Protein AF-A0A1F5GT29-F1 (afdb_monomer_lite)

pLDDT: mean 86.09, std 9.95, range [54.16, 95.25]

Sequence (98 aa):
MSIFILSPILLLIVRTDSKRKIVKISFITILATLIPILLYYGIGWRQIGYRYALDFAPFLLIPLVIALKKINIKTIGILVLSGVLITWFFIFEFLAGL

Secondary structure (DSSP, 8-state):
--HHHH-GGGGGGGGS-TTSHHHHHHHHHHHHHHHHHHHHS---TT--SSHHHHTTHHHHHHHHHHHHTTS-HHHHHHHHHHHHHHHHHHHHHHHHT-

Radius of gyration: 15.24 Å; chains: 1; bounding box: 39×16×45 Å

Organism: NCBI:txid1797720

Structure (mmCIF, N/CA/C/O backbone):
data_AF-A0A1F5GT29-F1
#
_entry.id   AF-A0A1F5GT29-F1
#
loop_
_atom_site.group_PDB
_atom_site.id
_atom_site.type_symbol
_atom_site.label_atom_id
_atom_site.label_alt_id
_atom_site.label_comp_id
_atom_site.label_asym_id
_atom_site.label_entity_id
_atom_site.label_seq_id
_atom_site.pdbx_PDB_ins_code
_atom_site.Cartn_x
_atom_site.Cartn_y
_atom_site.Cartn_z
_atom_site.occupancy
_atom_site.B_iso_or_equiv
_atom_site.auth_seq_id
_atom_site.auth_comp_id
_atom_site.auth_asym_id
_atom_site.auth_atom_id
_atom_site.pdbx_PDB_model_num
ATOM 1 N N . MET A 1 1 ? 9.444 0.745 -11.757 1.00 59.44 1 MET A N 1
ATOM 2 C CA . MET A 1 1 ? 7.973 0.921 -11.890 1.00 59.44 1 MET A CA 1
ATOM 3 C C . MET A 1 1 ? 7.324 0.967 -10.510 1.00 59.44 1 MET A C 1
ATOM 5 O O . MET A 1 1 ? 7.755 0.222 -9.639 1.00 59.44 1 MET A O 1
ATOM 9 N N . SER A 1 2 ? 6.351 1.857 -10.276 1.00 71.12 2 SER A N 1
ATOM 10 C CA . SER A 1 2 ? 5.728 2.017 -8.949 1.00 71.12 2 SER A CA 1
ATOM 11 C C . SER A 1 2 ? 4.754 0.877 -8.636 1.00 71.12 2 SER A C 1
ATOM 13 O O . SER A 1 2 ? 3.920 0.526 -9.471 1.00 71.12 2 SER A O 1
ATOM 15 N N . ILE A 1 3 ? 4.808 0.346 -7.411 1.00 78.88 3 ILE A N 1
ATOM 16 C CA . ILE A 1 3 ? 3.884 -0.691 -6.919 1.00 78.88 3 ILE A CA 1
ATOM 17 C C . ILE A 1 3 ? 2.413 -0.254 -7.001 1.00 78.88 3 ILE A C 1
ATOM 19 O O . ILE A 1 3 ? 1.534 -1.080 -7.220 1.00 78.88 3 ILE A O 1
ATOM 23 N N . PHE A 1 4 ? 2.141 1.049 -6.906 1.00 80.25 4 PHE A N 1
ATOM 24 C CA . PHE A 1 4 ? 0.785 1.594 -7.005 1.00 80.25 4 PHE A CA 1
ATOM 25 C C . PHE A 1 4 ? 0.208 1.532 -8.424 1.00 80.25 4 PHE A C 1
ATOM 27 O O . PHE A 1 4 ? -1.008 1.483 -8.575 1.00 80.25 4 PHE A O 1
ATOM 34 N N . ILE A 1 5 ? 1.067 1.511 -9.449 1.00 80.75 5 ILE A N 1
ATOM 35 C CA . ILE A 1 5 ? 0.651 1.370 -10.852 1.00 80.75 5 ILE A CA 1
ATOM 36 C C . ILE A 1 5 ? 0.325 -0.095 -11.143 1.00 80.75 5 ILE A C 1
ATOM 38 O O . ILE A 1 5 ? -0.707 -0.395 -11.731 1.00 80.75 5 ILE A O 1
ATOM 42 N N . LEU A 1 6 ? 1.178 -1.012 -10.678 1.00 83.88 6 LEU A N 1
ATOM 43 C CA . LEU A 1 6 ? 0.986 -2.448 -10.892 1.00 83.88 6 LEU A CA 1
ATOM 44 C C . LEU A 1 6 ? -0.148 -3.027 -10.028 1.00 83.88 6 LEU A C 1
ATOM 46 O O . LEU A 1 6 ? -0.768 -4.022 -10.388 1.00 83.88 6 LEU A O 1
ATOM 50 N N . SER A 1 7 ? -0.426 -2.422 -8.872 1.00 87.38 7 SER A N 1
ATOM 51 C CA . SER A 1 7 ? -1.462 -2.859 -7.932 1.00 87.38 7 SER A CA 1
ATOM 52 C C . SER A 1 7 ? -2.315 -1.671 -7.465 1.00 87.38 7 SER A C 1
ATOM 54 O O . SER A 1 7 ? -2.180 -1.219 -6.323 1.00 87.38 7 SER A O 1
ATOM 56 N N . PRO A 1 8 ? -3.243 -1.170 -8.305 1.00 88.06 8 PRO A N 1
ATOM 57 C CA . PRO A 1 8 ? -4.059 0.006 -7.987 1.00 88.06 8 PRO A CA 1
ATOM 58 C C . PRO A 1 8 ? -5.001 -0.220 -6.797 1.00 88.06 8 PRO A C 1
ATOM 60 O O . PRO A 1 8 ? -5.451 0.735 -6.166 1.00 88.06 8 PRO A O 1
ATOM 63 N N . ILE A 1 9 ? -5.243 -1.476 -6.409 1.00 91.62 9 ILE A N 1
ATOM 64 C CA . ILE A 1 9 ? -5.958 -1.814 -5.174 1.00 91.62 9 ILE A CA 1
ATOM 65 C C . ILE A 1 9 ? -5.309 -1.213 -3.917 1.00 91.62 9 ILE A C 1
ATOM 67 O O . ILE A 1 9 ? -6.013 -0.881 -2.963 1.00 91.62 9 ILE A O 1
ATOM 71 N N . LEU A 1 10 ? -3.991 -0.992 -3.928 1.00 90.88 10 LEU A N 1
ATOM 72 C CA . LEU A 1 10 ? -3.261 -0.385 -2.813 1.00 90.88 10 LEU A CA 1
ATOM 73 C C . LEU A 1 10 ? -3.644 1.079 -2.575 1.00 90.88 10 LEU A C 1
ATOM 75 O O . LEU A 1 10 ? -3.495 1.569 -1.457 1.00 90.88 10 LEU A O 1
ATOM 79 N N . LEU A 1 11 ? -4.219 1.767 -3.567 1.00 90.50 11 LEU A N 1
ATOM 80 C CA . LEU A 1 11 ? -4.741 3.127 -3.391 1.00 90.50 11 LEU A CA 1
ATOM 81 C C . LEU A 1 11 ? -5.886 3.180 -2.367 1.00 90.50 11 LEU A C 1
ATOM 83 O O . LEU A 1 11 ? -6.127 4.220 -1.753 1.00 90.50 11 LEU A O 1
ATOM 87 N N . LEU A 1 12 ? -6.566 2.054 -2.116 1.00 91.25 12 LEU A N 1
ATOM 88 C CA . LEU A 1 12 ? -7.613 1.974 -1.098 1.00 91.25 12 LEU A CA 1
ATOM 89 C C . LEU A 1 12 ? -7.083 2.148 0.327 1.00 91.25 12 LEU A C 1
ATOM 91 O O . LEU A 1 12 ? -7.868 2.500 1.206 1.00 91.25 12 LEU A O 1
ATOM 95 N N . ILE A 1 13 ? -5.778 1.982 0.563 1.00 90.44 13 ILE A N 1
ATOM 96 C CA . ILE A 1 13 ? -5.160 2.187 1.881 1.00 90.44 13 ILE A CA 1
ATOM 97 C C . ILE A 1 13 ? -5.428 3.606 2.404 1.00 90.44 13 ILE A C 1
ATOM 99 O O . ILE A 1 13 ? -5.627 3.776 3.607 1.00 90.44 13 ILE A O 1
ATOM 103 N N . VAL A 1 14 ? -5.549 4.604 1.522 1.00 87.50 14 VAL A N 1
ATOM 104 C CA . VAL A 1 14 ? -5.869 5.998 1.889 1.00 87.50 14 VAL A CA 1
ATOM 105 C C . VAL A 1 14 ? -7.251 6.125 2.550 1.00 87.50 14 VAL A C 1
ATOM 107 O O . VAL A 1 14 ? -7.482 7.033 3.341 1.00 87.50 14 VAL A O 1
ATOM 110 N N . ARG A 1 15 ? -8.172 5.187 2.290 1.00 86.12 15 ARG A N 1
ATOM 111 C CA . ARG A 1 15 ? -9.511 5.146 2.910 1.00 86.12 15 ARG A CA 1
ATOM 112 C C . ARG A 1 15 ? -9.526 4.448 4.277 1.00 86.12 15 ARG A C 1
ATOM 114 O O . ARG A 1 15 ? -10.592 4.297 4.882 1.00 86.12 15 ARG A O 1
ATOM 121 N N . THR A 1 16 ? -8.373 3.994 4.763 1.00 88.62 16 THR A N 1
ATOM 122 C CA . THR A 1 16 ? -8.261 3.350 6.074 1.00 88.62 16 THR A CA 1
ATOM 123 C C . THR A 1 16 ? -8.451 4.370 7.190 1.00 88.62 16 THR A C 1
ATOM 125 O O . THR A 1 16 ? -8.009 5.509 7.107 1.00 88.62 16 THR A O 1
ATOM 128 N N . ASP A 1 17 ? -9.082 3.945 8.283 1.00 85.19 17 ASP A N 1
ATOM 129 C CA . ASP A 1 17 ? -9.176 4.768 9.484 1.00 85.19 17 ASP A CA 1
ATOM 130 C C . ASP A 1 17 ? -7.835 4.807 10.238 1.00 85.19 17 ASP A C 1
ATOM 132 O O . ASP A 1 17 ? -7.514 3.911 11.029 1.00 85.19 17 ASP A O 1
ATOM 136 N N . SER A 1 18 ? -7.069 5.875 10.010 1.00 79.38 18 SER A N 1
ATOM 137 C CA . SER A 1 18 ? -5.773 6.134 10.650 1.00 79.38 18 SER A CA 1
ATOM 138 C C . SER A 1 18 ? -5.856 6.357 12.162 1.00 79.38 18 SER A C 1
ATOM 140 O O . SER A 1 18 ? -4.819 6.442 12.822 1.00 79.38 18 SER A O 1
ATOM 142 N N . LYS A 1 19 ? -7.054 6.449 12.760 1.00 83.81 19 LYS A N 1
ATOM 143 C CA . LYS A 1 19 ? -7.199 6.559 14.221 1.00 83.81 19 LYS A CA 1
ATOM 144 C C . LYS A 1 19 ? -6.944 5.227 14.927 1.00 83.81 19 LYS A C 1
ATOM 146 O O . LYS A 1 19 ? -6.572 5.229 16.101 1.00 83.81 19 LYS A O 1
ATOM 151 N N . ARG A 1 20 ? -7.085 4.094 14.230 1.00 90.44 20 ARG A N 1
ATOM 152 C CA . ARG A 1 20 ? -6.851 2.763 14.809 1.00 90.44 20 ARG A CA 1
ATOM 153 C C . ARG A 1 20 ? -5.375 2.574 15.155 1.00 90.44 20 ARG A C 1
ATOM 155 O O . ARG A 1 20 ? -4.507 2.721 14.298 1.00 90.44 20 ARG A O 1
ATOM 162 N N . LYS A 1 21 ? -5.092 2.163 16.397 1.00 93.25 21 LYS A N 1
ATOM 163 C CA . LYS A 1 21 ? -3.722 1.928 16.891 1.00 93.25 21 LYS A CA 1
ATOM 164 C C . LYS A 1 21 ? -2.932 0.975 15.986 1.00 93.25 21 LYS A C 1
ATOM 166 O O . LYS A 1 21 ? -1.793 1.273 15.655 1.00 93.25 21 LYS A O 1
ATOM 171 N N . ILE A 1 22 ? -3.560 -0.113 15.527 1.00 93.00 22 ILE A N 1
ATOM 172 C CA . ILE A 1 22 ? -2.920 -1.090 14.634 1.00 93.00 22 ILE A CA 1
ATOM 173 C C . ILE A 1 22 ? -2.488 -0.467 13.299 1.00 93.00 22 ILE A C 1
ATOM 175 O O . ILE A 1 22 ? -1.380 -0.710 12.852 1.00 93.00 22 ILE A O 1
ATOM 179 N N . VAL A 1 23 ? -3.314 0.408 12.716 1.00 93.25 23 VAL A N 1
ATOM 180 C CA . VAL A 1 23 ? -3.024 1.091 11.446 1.00 93.25 23 VAL A CA 1
ATOM 181 C C . VAL A 1 23 ? -1.847 2.051 11.611 1.00 93.25 23 VAL A C 1
ATOM 183 O O . VAL A 1 23 ? -0.950 2.073 10.774 1.00 93.25 23 VAL A O 1
ATOM 186 N N . LYS A 1 24 ? -1.806 2.801 12.721 1.00 93.44 24 LYS A N 1
ATOM 187 C CA . LYS A 1 24 ? -0.676 3.689 13.031 1.00 93.44 24 LYS A CA 1
ATOM 188 C C . LYS A 1 24 ? 0.628 2.915 13.187 1.00 93.44 24 LYS A C 1
ATOM 190 O O . LYS A 1 24 ? 1.628 3.306 12.599 1.00 93.44 24 LYS A O 1
ATOM 195 N N . ILE A 1 25 ? 0.604 1.823 13.951 1.00 95.25 25 ILE A N 1
ATOM 196 C CA . ILE A 1 25 ? 1.784 0.975 14.153 1.00 95.25 25 ILE A CA 1
ATOM 197 C C . ILE A 1 25 ? 2.250 0.406 12.811 1.00 95.25 25 ILE A C 1
ATOM 199 O O . ILE A 1 25 ? 3.428 0.526 12.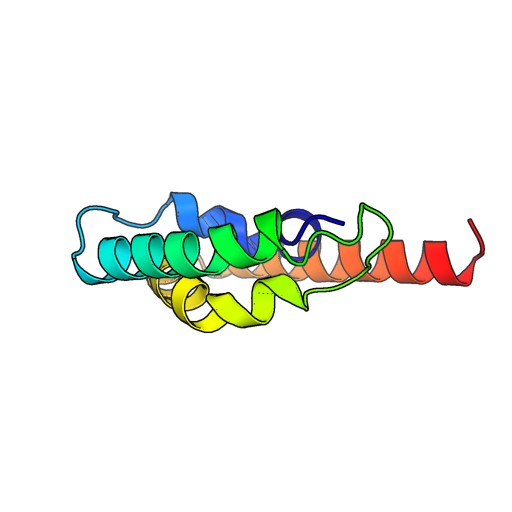500 1.00 95.25 25 ILE A O 1
ATOM 203 N N . SER A 1 26 ? 1.337 -0.104 11.977 1.00 94.62 26 SER A N 1
ATOM 204 C CA . SER A 1 26 ? 1.665 -0.573 10.627 1.00 94.62 26 SER A CA 1
ATOM 205 C C . SER A 1 26 ? 2.366 0.497 9.788 1.00 94.62 26 SER A C 1
ATOM 207 O O . SER A 1 26 ? 3.397 0.208 9.192 1.00 94.62 26 SER A O 1
ATOM 209 N N . PHE A 1 27 ? 1.865 1.737 9.770 1.00 94.12 27 PHE A N 1
ATOM 210 C CA . PHE A 1 27 ? 2.518 2.825 9.032 1.00 94.12 27 PHE A CA 1
ATOM 211 C C . PHE A 1 27 ? 3.892 3.193 9.594 1.00 94.12 27 PHE A C 1
ATOM 213 O O . PHE A 1 27 ? 4.811 3.436 8.816 1.00 94.12 27 PHE A O 1
ATOM 220 N N . ILE A 1 28 ? 4.058 3.192 10.918 1.00 95.25 28 ILE A N 1
ATOM 221 C CA . ILE A 1 28 ? 5.364 3.421 11.549 1.00 95.25 28 ILE A CA 1
ATOM 222 C C . ILE A 1 28 ? 6.346 2.318 11.141 1.00 95.25 28 ILE A C 1
ATOM 224 O O . ILE A 1 28 ? 7.469 2.625 10.757 1.00 95.25 28 ILE A O 1
ATOM 228 N N . THR A 1 29 ? 5.928 1.050 11.158 1.00 94.50 29 THR A N 1
ATOM 229 C CA . THR A 1 29 ? 6.776 -0.073 10.737 1.00 94.50 29 THR A CA 1
ATOM 230 C C . THR A 1 29 ? 7.117 -0.013 9.248 1.00 94.50 29 THR A C 1
ATOM 232 O O . THR A 1 29 ? 8.264 -0.263 8.879 1.00 94.50 29 THR A O 1
ATOM 235 N N . ILE A 1 30 ? 6.165 0.377 8.391 1.00 93.94 30 ILE A N 1
ATOM 236 C CA . ILE A 1 30 ? 6.430 0.622 6.964 1.00 93.94 30 ILE A CA 1
ATOM 237 C C . ILE A 1 30 ? 7.477 1.725 6.809 1.00 93.94 30 ILE A C 1
ATOM 239 O O . ILE A 1 30 ? 8.430 1.543 6.069 1.00 93.94 30 ILE A O 1
ATOM 243 N N . LEU A 1 31 ? 7.358 2.850 7.518 1.00 92.75 31 LEU A N 1
ATOM 244 C CA . LEU A 1 31 ? 8.350 3.927 7.431 1.00 92.75 31 LEU A CA 1
ATOM 245 C C . LEU A 1 31 ? 9.723 3.486 7.951 1.00 92.75 31 LEU A C 1
ATOM 247 O O . LEU A 1 31 ? 10.733 3.743 7.302 1.00 92.75 31 LEU A O 1
ATOM 251 N N . ALA A 1 32 ? 9.762 2.778 9.079 1.00 94.31 32 ALA A N 1
ATOM 252 C CA . ALA A 1 32 ? 10.998 2.289 9.684 1.00 94.31 32 ALA A CA 1
ATOM 253 C C . ALA A 1 32 ? 11.756 1.295 8.788 1.00 94.31 32 ALA A C 1
ATOM 255 O O . ALA A 1 32 ? 12.978 1.232 8.858 1.00 94.31 32 ALA A O 1
ATOM 256 N N . THR A 1 33 ? 11.051 0.541 7.942 1.00 91.50 33 THR A N 1
ATOM 257 C CA . THR A 1 33 ? 11.647 -0.388 6.963 1.00 91.50 33 THR A CA 1
ATOM 258 C C . THR A 1 33 ? 11.957 0.303 5.636 1.00 91.50 33 THR A C 1
ATOM 260 O O . THR A 1 33 ? 13.028 0.102 5.067 1.00 91.50 33 THR A O 1
ATOM 263 N N . LEU A 1 34 ? 11.069 1.182 5.169 1.00 89.19 34 LEU A N 1
ATOM 264 C CA . LEU A 1 34 ? 11.220 1.912 3.914 1.00 89.19 34 LEU A CA 1
ATOM 265 C C . LEU A 1 34 ? 12.419 2.869 3.933 1.00 89.19 34 LEU A C 1
ATOM 267 O O . LEU A 1 34 ? 13.107 2.988 2.923 1.00 89.19 34 LEU A O 1
ATOM 271 N N . ILE A 1 35 ? 12.692 3.536 5.060 1.00 89.50 35 ILE A N 1
ATOM 272 C CA . ILE A 1 35 ? 13.806 4.490 5.175 1.00 89.50 35 ILE A CA 1
ATOM 273 C C . ILE A 1 35 ? 15.164 3.810 4.888 1.00 89.50 35 ILE A C 1
ATOM 275 O O . ILE A 1 35 ? 15.847 4.257 3.966 1.00 89.50 35 ILE A O 1
ATOM 279 N N . PRO A 1 36 ? 15.558 2.717 5.576 1.00 88.75 36 PRO A N 1
ATOM 280 C CA . PRO A 1 36 ? 16.777 1.976 5.247 1.00 88.75 36 PRO A CA 1
ATOM 281 C C . PRO A 1 36 ? 16.814 1.483 3.800 1.00 88.75 36 PRO A C 1
ATOM 283 O O . PRO A 1 36 ? 17.849 1.568 3.146 1.00 88.75 36 PRO A O 1
ATOM 286 N N . ILE A 1 37 ? 15.684 0.996 3.283 1.00 86.56 37 ILE A N 1
ATOM 287 C CA . ILE A 1 37 ? 15.587 0.486 1.912 1.00 86.56 37 ILE A CA 1
ATOM 288 C C . ILE A 1 37 ? 15.897 1.585 0.890 1.00 86.56 37 ILE A C 1
ATOM 290 O O . ILE A 1 37 ? 16.665 1.356 -0.043 1.00 86.56 37 ILE A O 1
ATOM 294 N N . LEU A 1 38 ? 15.340 2.783 1.078 1.00 82.69 38 LEU A N 1
ATOM 295 C CA . LEU A 1 38 ? 15.570 3.913 0.181 1.00 82.69 38 LEU A CA 1
ATOM 296 C C . LEU A 1 38 ? 16.989 4.478 0.307 1.00 82.69 38 LEU A C 1
ATOM 298 O O . LEU A 1 38 ? 17.581 4.840 -0.706 1.00 82.69 38 LEU A O 1
ATOM 302 N N . LEU A 1 39 ? 17.532 4.546 1.527 1.00 84.25 39 LEU A N 1
ATOM 303 C CA . LEU A 1 39 ? 18.844 5.147 1.786 1.00 84.25 39 LEU A CA 1
ATOM 304 C C . LEU A 1 39 ? 20.020 4.223 1.448 1.00 84.25 39 LEU A C 1
ATOM 306 O O . LEU A 1 39 ? 21.081 4.719 1.082 1.00 84.25 39 LEU A O 1
ATOM 310 N N . TYR A 1 40 ? 19.851 2.904 1.574 1.00 81.31 40 TYR A N 1
ATOM 311 C CA . TYR A 1 40 ? 20.943 1.937 1.415 1.00 81.31 40 TYR A CA 1
ATOM 312 C C . TYR A 1 40 ? 20.809 1.058 0.164 1.00 81.31 40 TYR A C 1
ATOM 314 O O . TYR A 1 40 ? 21.805 0.770 -0.492 1.00 81.31 40 TYR A O 1
ATOM 322 N N . TYR A 1 41 ? 19.590 0.645 -0.202 1.00 72.50 41 TYR A N 1
ATOM 323 C CA . TYR A 1 41 ? 19.353 -0.315 -1.292 1.00 72.50 41 TYR A CA 1
ATOM 324 C C . TYR A 1 41 ? 18.807 0.317 -2.584 1.00 72.50 41 TYR A C 1
ATOM 326 O O . TYR A 1 41 ? 18.385 -0.399 -3.493 1.00 72.50 41 TYR A O 1
ATOM 334 N N . GLY A 1 42 ? 18.808 1.646 -2.708 1.00 69.19 42 GLY A N 1
ATOM 335 C CA . GLY A 1 42 ? 18.304 2.352 -3.888 1.00 69.19 42 GLY A CA 1
ATOM 336 C C . GLY A 1 42 ? 19.159 2.145 -5.149 1.00 69.19 42 GLY A C 1
ATOM 337 O O . GLY A 1 42 ? 19.942 3.016 -5.504 1.00 69.19 42 GLY A O 1
ATOM 338 N N . ILE A 1 43 ? 18.980 1.035 -5.878 1.00 64.56 43 ILE A N 1
ATOM 339 C CA . ILE A 1 43 ? 19.733 0.710 -7.119 1.00 64.56 43 ILE A CA 1
ATOM 340 C C . ILE A 1 43 ? 19.202 1.406 -8.400 1.00 64.56 43 ILE A C 1
ATOM 342 O O . ILE A 1 43 ? 19.482 0.975 -9.517 1.00 64.56 43 ILE A O 1
ATOM 346 N N . GLY A 1 44 ? 18.439 2.497 -8.276 1.00 63.44 44 GLY A N 1
ATOM 347 C CA . GLY A 1 44 ? 17.928 3.278 -9.414 1.00 63.44 44 GLY A CA 1
ATOM 348 C C . GLY A 1 44 ? 16.625 2.760 -10.056 1.00 63.44 44 GLY A C 1
ATOM 349 O O . GLY A 1 44 ? 15.964 1.848 -9.563 1.00 63.44 44 GLY A O 1
ATOM 350 N N . TRP A 1 45 ? 16.214 3.390 -11.166 1.00 58.44 45 TRP A N 1
ATOM 351 C CA . TRP A 1 45 ? 14.857 3.271 -11.740 1.00 58.44 45 TRP A CA 1
ATOM 352 C C . TRP A 1 45 ? 14.589 2.012 -12.585 1.00 58.44 45 TRP A C 1
ATOM 354 O O . TRP A 1 45 ? 13.429 1.713 -12.876 1.00 58.44 45 TRP A O 1
ATOM 364 N N . ARG A 1 46 ? 15.637 1.276 -12.982 1.00 59.09 46 ARG A N 1
ATOM 365 C CA . ARG A 1 46 ? 15.548 0.116 -13.894 1.00 59.09 46 ARG A CA 1
ATOM 366 C C . ARG A 1 46 ? 15.070 -1.180 -13.235 1.00 59.09 46 ARG A C 1
ATOM 368 O O . ARG A 1 46 ? 14.899 -2.179 -13.925 1.00 59.09 46 ARG A O 1
ATOM 375 N N . GLN A 1 47 ? 14.835 -1.191 -11.924 1.00 64.12 47 GLN A N 1
ATOM 376 C CA . GLN A 1 47 ? 14.345 -2.391 -11.258 1.00 64.12 47 GLN A CA 1
ATOM 377 C C . GLN A 1 47 ? 12.845 -2.595 -11.530 1.00 64.12 47 GLN A C 1
ATOM 379 O O . GLN A 1 47 ? 11.995 -1.760 -11.194 1.00 64.12 47 GLN A O 1
ATOM 384 N N . ILE A 1 48 ? 12.532 -3.737 -12.137 1.00 54.16 48 ILE A N 1
ATOM 385 C CA . ILE A 1 48 ? 11.173 -4.229 -12.353 1.00 54.16 48 ILE A CA 1
ATOM 386 C C . ILE A 1 48 ? 10.855 -5.192 -11.202 1.00 54.16 48 ILE A C 1
ATOM 388 O O . ILE A 1 48 ? 11.557 -6.181 -11.008 1.00 54.16 48 ILE A O 1
ATOM 392 N N . GLY A 1 49 ? 9.823 -4.893 -10.408 1.00 58.91 49 GLY A N 1
ATOM 393 C CA . GLY A 1 49 ? 9.293 -5.812 -9.395 1.00 58.91 49 GLY A CA 1
ATOM 394 C C . GLY A 1 49 ? 9.242 -5.274 -7.963 1.00 58.91 49 GLY A C 1
ATOM 395 O O . GLY A 1 49 ? 9.553 -4.119 -7.679 1.00 58.91 49 GLY A O 1
ATOM 396 N N . TYR A 1 50 ? 8.820 -6.153 -7.052 1.00 68.06 50 TYR A N 1
ATOM 397 C CA . TYR A 1 50 ? 8.394 -5.812 -5.690 1.00 68.06 50 TYR A CA 1
ATOM 398 C C . TYR A 1 50 ? 9.445 -6.053 -4.609 1.00 68.06 50 TYR A C 1
ATOM 400 O O . TYR A 1 50 ? 9.091 -6.032 -3.438 1.00 68.06 50 TYR A O 1
ATOM 408 N N . ARG A 1 51 ? 10.717 -6.289 -4.954 1.00 78.25 51 ARG A N 1
ATOM 409 C CA . ARG A 1 51 ? 11.734 -6.743 -3.982 1.00 78.25 51 ARG A CA 1
ATOM 410 C C . ARG A 1 51 ? 11.755 -5.901 -2.702 1.00 78.25 51 ARG A C 1
ATOM 412 O O . ARG A 1 51 ? 11.691 -6.451 -1.620 1.00 78.25 51 ARG A O 1
ATOM 419 N N . TYR A 1 52 ? 11.741 -4.580 -2.853 1.00 79.81 52 TYR A N 1
ATOM 420 C CA . TYR A 1 52 ? 11.712 -3.629 -1.738 1.00 79.81 52 TYR A CA 1
ATOM 421 C C . TYR A 1 52 ? 10.370 -3.535 -1.026 1.00 79.81 52 TYR A C 1
ATOM 423 O O . TYR A 1 52 ? 10.314 -3.210 0.151 1.00 79.81 52 TYR A O 1
ATOM 431 N N . ALA A 1 53 ? 9.280 -3.805 -1.738 1.00 83.44 53 ALA A N 1
ATOM 432 C CA . ALA A 1 53 ? 7.957 -3.808 -1.144 1.00 83.44 53 ALA A CA 1
ATOM 433 C C . ALA A 1 53 ? 7.690 -5.061 -0.307 1.00 83.44 53 ALA A C 1
ATOM 435 O O . ALA A 1 53 ? 6.871 -4.996 0.603 1.00 83.44 53 ALA A O 1
ATOM 436 N N . LEU A 1 54 ? 8.373 -6.178 -0.583 1.00 86.25 54 LEU A N 1
ATOM 437 C CA . LEU A 1 54 ? 8.209 -7.425 0.170 1.00 86.25 54 LEU A CA 1
ATOM 438 C C . LEU A 1 54 ? 8.562 -7.255 1.652 1.00 86.25 54 LEU A C 1
ATOM 440 O O . LEU A 1 54 ? 7.849 -7.788 2.500 1.00 86.25 54 LEU A O 1
ATOM 444 N N . ASP A 1 55 ? 9.573 -6.444 1.962 1.00 87.31 55 ASP A N 1
ATOM 445 C CA . ASP A 1 55 ? 10.057 -6.222 3.330 1.00 87.31 55 ASP A CA 1
ATOM 446 C C . ASP A 1 55 ? 9.007 -5.556 4.234 1.00 87.31 55 ASP A C 1
ATOM 448 O O . ASP A 1 55 ? 8.958 -5.805 5.439 1.00 87.31 55 ASP A O 1
ATOM 452 N N . PHE A 1 56 ? 8.122 -4.736 3.656 1.00 90.88 56 PHE A N 1
ATOM 453 C CA . PHE A 1 56 ? 7.046 -4.058 4.384 1.00 90.88 56 PHE A CA 1
ATOM 454 C C . PHE A 1 56 ? 5.636 -4.522 3.992 1.00 90.88 56 PHE A C 1
ATOM 456 O O . PHE A 1 56 ? 4.648 -4.038 4.555 1.00 90.88 56 PHE A O 1
ATOM 463 N N . ALA A 1 57 ? 5.514 -5.481 3.069 1.00 90.50 57 ALA A N 1
ATOM 464 C CA . ALA A 1 57 ? 4.236 -5.966 2.554 1.00 90.50 57 ALA A CA 1
ATOM 465 C C . ALA A 1 57 ? 3.280 -6.467 3.653 1.00 90.50 57 ALA A C 1
ATOM 467 O O . ALA A 1 57 ? 2.114 -6.063 3.623 1.00 90.50 57 ALA A O 1
ATOM 468 N N . PRO A 1 58 ? 3.709 -7.256 4.664 1.00 90.75 58 PRO A N 1
ATOM 469 C CA . PRO A 1 58 ? 2.799 -7.717 5.715 1.00 90.75 58 PRO A CA 1
ATOM 470 C C . PRO A 1 58 ? 2.123 -6.558 6.457 1.00 90.75 58 PRO A C 1
ATOM 472 O O . PRO A 1 58 ? 0.921 -6.589 6.722 1.00 90.75 58 PRO A O 1
ATOM 475 N N . PHE A 1 59 ? 2.877 -5.492 6.730 1.00 93.31 59 PHE A N 1
ATOM 476 C CA . PHE A 1 59 ? 2.372 -4.306 7.419 1.00 93.31 59 PHE A CA 1
ATOM 477 C C . PHE A 1 59 ? 1.500 -3.438 6.513 1.00 93.31 59 PHE A C 1
ATOM 479 O O . PHE A 1 59 ? 0.583 -2.787 7.008 1.00 93.31 59 PHE A O 1
ATOM 486 N N . LEU A 1 60 ? 1.731 -3.467 5.199 1.00 92.69 60 LEU A N 1
ATOM 487 C CA . LEU A 1 60 ? 0.909 -2.794 4.192 1.00 92.69 60 LEU A CA 1
ATOM 488 C C . LEU A 1 60 ? -0.457 -3.474 3.994 1.00 92.69 60 LEU A C 1
ATOM 490 O O . LEU A 1 60 ? -1.461 -2.797 3.763 1.00 92.69 60 LEU A O 1
ATOM 494 N N . LEU A 1 61 ? -0.522 -4.803 4.125 1.00 93.06 61 LEU A N 1
ATOM 495 C CA . LEU A 1 61 ? -1.761 -5.573 3.965 1.00 93.06 61 LEU A CA 1
ATOM 496 C C . LEU A 1 61 ? -2.771 -5.326 5.096 1.00 93.06 61 LEU A C 1
ATOM 498 O O . LEU A 1 61 ? -3.977 -5.359 4.860 1.00 93.06 61 LEU A O 1
ATOM 502 N N . ILE A 1 62 ? -2.310 -5.026 6.312 1.00 93.56 62 ILE A N 1
ATOM 503 C CA . ILE A 1 62 ? -3.182 -4.753 7.466 1.00 93.56 62 ILE A CA 1
ATOM 504 C C . ILE A 1 62 ? -4.151 -3.578 7.208 1.00 93.56 62 ILE A C 1
ATOM 506 O O . ILE A 1 62 ? -5.368 -3.786 7.292 1.00 93.56 62 ILE A O 1
ATOM 510 N N . PRO A 1 63 ? -3.686 -2.350 6.894 1.00 93.69 63 PRO A N 1
ATOM 511 C CA . PRO A 1 63 ? -4.585 -1.244 6.592 1.00 93.69 63 PRO A CA 1
ATOM 512 C C . PRO A 1 63 ? -5.398 -1.508 5.321 1.00 93.69 63 PRO A C 1
ATOM 514 O O . PRO A 1 63 ? -6.581 -1.174 5.291 1.00 93.69 63 PRO A O 1
ATOM 517 N N . LEU A 1 64 ? -4.829 -2.197 4.323 1.00 93.94 64 LEU A N 1
ATOM 518 C CA . LEU A 1 64 ? -5.552 -2.573 3.109 1.00 93.94 64 LEU A CA 1
ATOM 519 C C . LEU A 1 64 ? -6.795 -3.415 3.422 1.00 93.94 64 LEU A C 1
ATOM 521 O O . LEU A 1 64 ? -7.890 -3.067 2.989 1.00 93.94 64 LEU A O 1
ATOM 525 N N . VAL A 1 65 ? -6.668 -4.475 4.222 1.00 92.88 65 VAL A N 1
ATOM 526 C CA . VAL A 1 65 ? -7.809 -5.324 4.608 1.00 92.88 65 VAL A CA 1
ATOM 527 C C . VAL A 1 65 ? -8.865 -4.521 5.370 1.00 92.88 65 VAL A C 1
ATOM 529 O O . VAL A 1 65 ? -10.064 -4.701 5.152 1.00 92.88 65 VAL A O 1
ATOM 532 N N . ILE A 1 66 ? -8.446 -3.601 6.242 1.00 92.50 66 ILE A N 1
ATOM 533 C CA . ILE A 1 66 ? -9.372 -2.727 6.974 1.00 92.50 66 ILE A CA 1
ATOM 534 C C . ILE A 1 66 ? -10.122 -1.794 6.014 1.00 92.50 66 ILE A C 1
ATOM 536 O O . ILE A 1 66 ? -11.325 -1.589 6.197 1.00 92.50 66 ILE A O 1
ATOM 540 N N . ALA A 1 67 ? -9.448 -1.249 4.999 1.00 92.00 67 ALA A N 1
ATOM 541 C CA . ALA A 1 67 ? -10.085 -0.442 3.966 1.00 92.00 67 ALA A CA 1
ATOM 542 C C . ALA A 1 67 ? -11.069 -1.266 3.126 1.00 92.00 67 ALA A C 1
ATOM 544 O O . ALA A 1 67 ? -12.201 -0.829 2.924 1.00 92.00 67 ALA A O 1
ATOM 545 N N . LEU A 1 68 ? -10.681 -2.472 2.699 1.00 92.81 68 LEU A N 1
ATOM 546 C CA . LEU A 1 68 ? -11.504 -3.349 1.857 1.00 92.81 68 LEU A CA 1
ATOM 547 C C . LEU A 1 68 ? -12.84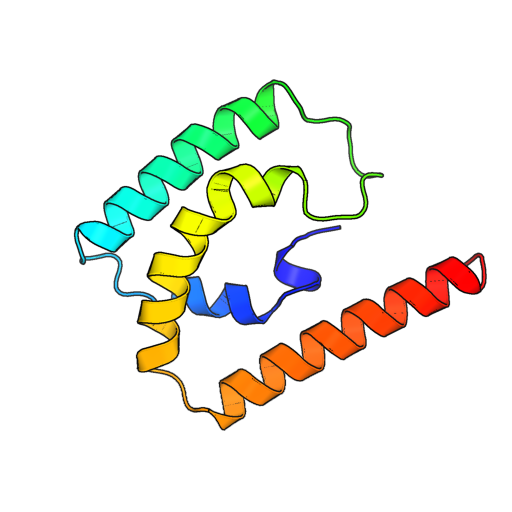6 -3.704 2.507 1.00 92.81 68 LEU A C 1
ATOM 549 O O . LEU A 1 68 ? -13.850 -3.772 1.806 1.00 92.81 68 LEU A O 1
ATOM 553 N N . LYS A 1 69 ? -12.906 -3.828 3.841 1.00 90.06 69 LYS A N 1
ATOM 554 C CA . LYS A 1 69 ? -14.165 -4.074 4.575 1.00 90.06 69 LYS A CA 1
ATOM 555 C C . LYS A 1 69 ? -15.244 -3.011 4.340 1.00 90.06 69 LYS A C 1
ATOM 557 O O . LYS A 1 69 ? -16.415 -3.286 4.573 1.00 90.06 69 LYS A O 1
ATOM 562 N N . LYS A 1 70 ? -14.864 -1.799 3.928 1.00 88.62 70 LYS A N 1
ATOM 563 C CA . LYS A 1 70 ? -15.787 -0.681 3.671 1.00 88.62 70 LYS A CA 1
ATOM 564 C C . LYS A 1 70 ? -16.096 -0.490 2.183 1.00 88.62 70 LYS A C 1
ATOM 566 O O . LYS A 1 70 ? -16.818 0.440 1.834 1.00 88.62 70 LYS A O 1
ATOM 571 N N . ILE A 1 71 ? -15.518 -1.306 1.303 1.00 92.06 71 ILE A N 1
ATOM 572 C CA . ILE A 1 71 ? -15.586 -1.133 -0.149 1.00 92.06 71 ILE A CA 1
ATOM 573 C C . ILE A 1 71 ? -16.442 -2.241 -0.761 1.00 92.06 71 ILE A C 1
ATOM 575 O O . ILE A 1 71 ? -16.410 -3.389 -0.332 1.00 92.06 71 ILE A O 1
ATOM 579 N N . ASN A 1 72 ? -17.210 -1.890 -1.792 1.00 93.00 72 ASN A N 1
ATOM 580 C CA . ASN A 1 72 ? -18.019 -2.848 -2.533 1.00 93.00 72 ASN A CA 1
ATOM 581 C C . ASN A 1 72 ? -17.124 -3.830 -3.313 1.00 93.00 72 ASN A C 1
ATOM 583 O O . ASN A 1 72 ? -16.155 -3.419 -3.957 1.00 93.00 72 ASN A O 1
ATOM 587 N N . ILE A 1 73 ? -17.496 -5.113 -3.328 1.00 93.06 73 ILE A N 1
ATOM 588 C CA . ILE A 1 73 ? -16.799 -6.172 -4.068 1.00 93.06 73 ILE A CA 1
ATOM 589 C C . ILE A 1 73 ? -16.625 -5.840 -5.556 1.00 93.06 73 ILE A C 1
ATOM 591 O O . ILE A 1 73 ? -15.588 -6.155 -6.131 1.00 93.06 73 ILE A O 1
ATOM 595 N N . LYS A 1 74 ? -17.580 -5.123 -6.168 1.00 94.25 74 LYS A N 1
ATOM 596 C CA . LYS A 1 74 ? -17.466 -4.671 -7.566 1.00 94.25 74 LYS A CA 1
ATOM 597 C C . LYS A 1 74 ? -16.276 -3.729 -7.765 1.00 94.25 74 LYS A C 1
ATOM 599 O O . LYS A 1 74 ? -15.500 -3.905 -8.695 1.00 94.25 74 LYS A O 1
ATOM 604 N N . THR A 1 75 ? -16.105 -2.752 -6.873 1.00 91.19 75 THR A N 1
ATOM 605 C CA . THR A 1 75 ? -14.978 -1.807 -6.919 1.00 91.19 75 THR A CA 1
ATOM 606 C C . THR A 1 75 ? -13.648 -2.522 -6.699 1.00 91.19 75 THR A C 1
ATOM 608 O O . THR A 1 75 ? -12.674 -2.213 -7.380 1.00 91.19 75 THR A O 1
ATOM 611 N N . ILE A 1 76 ? -13.614 -3.500 -5.788 1.00 93.19 76 ILE A N 1
ATOM 612 C CA . ILE A 1 76 ? -12.439 -4.355 -5.566 1.00 93.19 76 ILE A CA 1
ATOM 613 C C . ILE A 1 76 ? -12.099 -5.116 -6.851 1.00 93.19 76 ILE A C 1
ATOM 615 O O . ILE A 1 76 ? -10.962 -5.051 -7.310 1.00 93.19 76 ILE A O 1
ATOM 619 N N . GLY A 1 77 ? -13.090 -5.767 -7.468 1.00 93.00 77 GLY A N 1
ATOM 620 C CA . GLY A 1 77 ? -12.920 -6.512 -8.715 1.00 93.00 77 GLY A CA 1
ATOM 621 C C . GLY A 1 77 ? -12.384 -5.650 -9.858 1.00 93.00 77 GLY A C 1
ATOM 622 O O . GLY A 1 77 ? -11.435 -6.055 -10.520 1.00 93.00 77 GLY A O 1
ATOM 623 N N . ILE A 1 78 ? -12.916 -4.435 -10.040 1.00 94.69 78 ILE A N 1
ATOM 624 C CA . ILE A 1 78 ? -12.438 -3.490 -11.066 1.00 94.69 78 ILE A CA 1
ATOM 625 C C . ILE A 1 78 ? -10.964 -3.123 -10.844 1.00 94.69 78 ILE A C 1
ATOM 627 O O . ILE A 1 78 ? -10.192 -3.112 -11.798 1.00 94.69 78 ILE A O 1
ATOM 631 N N . LEU A 1 79 ? -10.560 -2.848 -9.599 1.00 93.06 79 LEU A N 1
ATOM 632 C CA . LEU A 1 79 ? -9.173 -2.497 -9.272 1.00 93.06 79 LEU A CA 1
ATOM 633 C C . LEU A 1 79 ? -8.211 -3.680 -9.439 1.00 93.06 79 LEU A C 1
ATOM 635 O O . LEU A 1 79 ? -7.069 -3.496 -9.848 1.00 93.06 79 LEU A O 1
ATOM 639 N N . VAL A 1 80 ? -8.646 -4.900 -9.129 1.00 92.88 80 VAL A N 1
ATOM 640 C CA . VAL A 1 80 ? -7.823 -6.093 -9.371 1.00 92.88 80 VAL A CA 1
ATOM 641 C C . VAL A 1 80 ? -7.674 -6.335 -10.873 1.00 92.88 80 VAL A C 1
ATOM 643 O O . VAL A 1 80 ? -6.554 -6.515 -11.347 1.00 92.88 80 VAL A O 1
ATOM 646 N N . LEU A 1 81 ? -8.774 -6.277 -11.631 1.00 94.38 81 LEU A N 1
ATOM 647 C CA . LEU A 1 81 ? -8.760 -6.458 -13.084 1.00 94.38 81 LEU A CA 1
ATOM 648 C C . LEU A 1 81 ? -7.890 -5.413 -13.783 1.00 94.38 81 LEU A C 1
ATOM 650 O O . LEU A 1 81 ? -7.114 -5.770 -14.666 1.00 94.38 81 LEU A O 1
ATOM 654 N N . SER A 1 82 ? -7.962 -4.145 -13.372 1.00 92.19 82 SER A N 1
ATOM 655 C CA . SER A 1 82 ? -7.097 -3.113 -13.947 1.00 92.19 82 SER A CA 1
ATOM 656 C C . SER A 1 82 ? -5.620 -3.378 -13.657 1.00 92.19 82 SER A C 1
ATOM 658 O O . SER A 1 82 ? -4.804 -3.239 -14.562 1.00 92.19 82 SER A O 1
ATOM 660 N N . GLY A 1 83 ? -5.271 -3.843 -12.452 1.00 90.31 83 GLY A N 1
ATOM 661 C CA . GLY A 1 83 ? -3.902 -4.263 -12.131 1.00 90.31 83 GLY A CA 1
ATOM 662 C C . GLY A 1 83 ? -3.399 -5.404 -1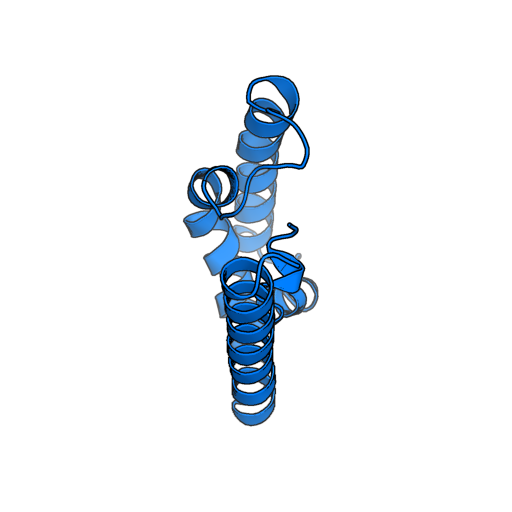3.023 1.00 90.31 83 GLY A C 1
ATOM 663 O O . GLY A 1 83 ? -2.278 -5.342 -13.532 1.00 90.31 83 GLY A O 1
ATOM 664 N N . VAL A 1 84 ? -4.238 -6.413 -13.280 1.00 91.06 84 VAL A N 1
ATOM 665 C CA . VAL A 1 84 ? -3.907 -7.523 -14.195 1.00 91.06 84 VAL A CA 1
ATOM 666 C C . VAL A 1 84 ? -3.671 -7.012 -15.618 1.00 91.06 84 VAL A C 1
ATOM 668 O O . VAL A 1 84 ? -2.650 -7.348 -16.215 1.00 91.06 84 VAL A O 1
ATOM 671 N N . LE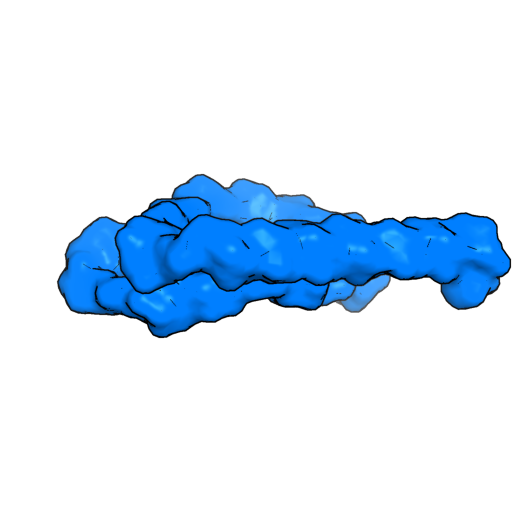U A 1 85 ? -4.561 -6.160 -16.136 1.00 92.25 85 LEU A N 1
ATOM 672 C CA . LEU A 1 85 ? -4.442 -5.591 -17.483 1.00 92.25 85 LEU A CA 1
ATOM 673 C C . LEU A 1 85 ? -3.184 -4.732 -17.644 1.00 92.25 85 LEU A C 1
ATOM 675 O O . LEU A 1 85 ? -2.474 -4.876 -18.636 1.00 92.25 85 LEU A O 1
ATOM 679 N N . ILE A 1 86 ? -2.875 -3.883 -16.659 1.00 89.38 86 ILE A N 1
ATOM 680 C CA . ILE A 1 86 ? -1.653 -3.066 -16.651 1.00 89.38 86 ILE A CA 1
ATOM 681 C C . ILE A 1 86 ? -0.416 -3.969 -16.667 1.00 89.38 86 ILE A C 1
ATOM 683 O O . ILE A 1 86 ? 0.517 -3.738 -17.431 1.00 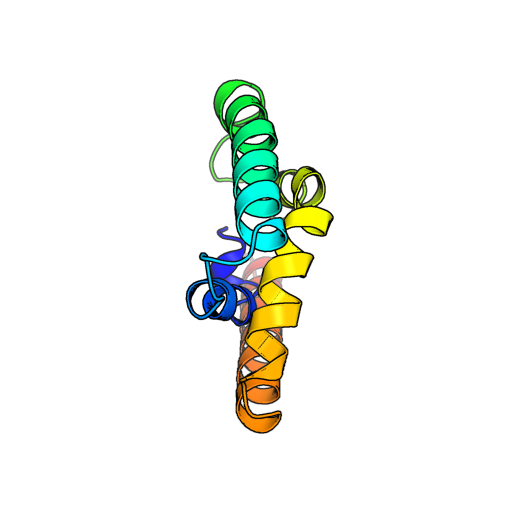89.38 86 ILE A O 1
ATOM 687 N N . THR A 1 87 ? -0.419 -5.025 -15.851 1.00 86.62 87 THR A N 1
ATOM 688 C CA . THR A 1 87 ? 0.697 -5.977 -15.791 1.00 86.62 87 THR A CA 1
ATOM 689 C C . THR A 1 87 ? 0.883 -6.691 -17.131 1.00 86.62 87 THR A C 1
ATOM 691 O O . THR A 1 87 ? 2.007 -6.806 -17.609 1.00 86.62 87 THR A O 1
ATOM 694 N N . TRP A 1 88 ? -0.206 -7.131 -17.766 1.00 89.44 88 TRP A N 1
ATOM 695 C CA . TRP A 1 88 ? -0.161 -7.757 -19.088 1.00 89.44 88 TRP A CA 1
ATOM 696 C C . TRP A 1 88 ? 0.366 -6.810 -20.160 1.00 89.44 88 TRP A C 1
ATOM 698 O O . TRP A 1 88 ? 1.236 -7.207 -20.927 1.00 89.44 88 TRP A O 1
ATOM 708 N N . PHE A 1 89 ? -0.110 -5.565 -20.184 1.00 88.88 89 PHE A N 1
ATOM 709 C CA . PHE A 1 89 ? 0.367 -4.550 -21.120 1.00 88.88 89 PHE A CA 1
ATOM 710 C C . PHE A 1 89 ? 1.895 -4.404 -21.065 1.00 88.88 89 PHE A C 1
ATOM 712 O O . PHE A 1 89 ? 2.553 -4.549 -22.091 1.00 88.88 89 PHE A O 1
ATOM 719 N N . PHE A 1 90 ? 2.463 -4.229 -19.867 1.00 84.94 90 PHE A N 1
ATOM 720 C CA . PHE A 1 90 ? 3.915 -4.101 -19.699 1.00 84.94 90 PHE A CA 1
ATOM 721 C C . PHE A 1 90 ? 4.684 -5.378 -20.054 1.00 84.94 90 PHE A C 1
ATOM 723 O O . PHE A 1 90 ? 5.806 -5.301 -20.548 1.00 84.94 90 PHE A O 1
ATOM 730 N N . ILE A 1 91 ? 4.106 -6.560 -19.813 1.00 86.31 91 ILE A N 1
ATOM 731 C CA . ILE A 1 91 ? 4.716 -7.826 -20.244 1.00 86.31 91 ILE A CA 1
ATOM 732 C C . ILE A 1 91 ? 4.779 -7.891 -21.773 1.00 86.31 91 ILE A C 1
ATOM 734 O O . ILE A 1 91 ? 5.816 -8.261 -22.317 1.00 86.31 91 ILE A O 1
ATOM 738 N N . PHE A 1 92 ? 3.703 -7.524 -22.471 1.00 89.00 92 PHE A N 1
ATOM 739 C CA . PHE A 1 92 ? 3.685 -7.524 -23.934 1.00 89.00 92 PHE A CA 1
ATOM 740 C C . PHE A 1 92 ? 4.619 -6.473 -24.531 1.00 89.00 92 PHE A C 1
ATOM 742 O O . PHE A 1 92 ? 5.313 -6.787 -25.491 1.00 89.00 92 PHE A O 1
ATOM 749 N N . GLU A 1 93 ? 4.679 -5.273 -23.955 1.00 87.88 93 GLU A N 1
ATOM 750 C CA . GLU A 1 93 ? 5.639 -4.230 -24.341 1.00 87.88 93 GLU A CA 1
ATOM 751 C C . GLU A 1 93 ? 7.082 -4.749 -24.230 1.00 87.88 93 GLU A C 1
ATOM 753 O O . GLU A 1 93 ? 7.832 -4.723 -25.205 1.00 87.88 93 GLU A O 1
ATOM 758 N N . PHE A 1 94 ? 7.422 -5.355 -23.087 1.00 83.75 94 PHE A N 1
ATOM 759 C CA . PHE A 1 94 ? 8.737 -5.949 -22.858 1.00 83.75 94 PHE A CA 1
ATOM 760 C C . PHE A 1 94 ? 9.062 -7.085 -23.844 1.00 83.75 94 PHE A C 1
ATOM 762 O O . PHE A 1 94 ? 10.177 -7.157 -24.357 1.00 83.75 94 PHE A O 1
ATOM 769 N N . LEU A 1 95 ? 8.099 -7.971 -24.130 1.00 89.00 95 LEU A N 1
ATOM 770 C CA . LEU A 1 95 ? 8.273 -9.062 -25.098 1.00 89.00 95 LEU A CA 1
ATOM 771 C C . LEU A 1 95 ? 8.370 -8.565 -26.548 1.00 89.00 95 LEU A C 1
ATOM 773 O O . LEU A 1 95 ? 9.042 -9.200 -27.358 1.00 89.00 95 LEU A O 1
ATOM 777 N N . ALA A 1 96 ? 7.717 -7.449 -26.878 1.00 90.69 96 ALA A N 1
ATOM 778 C CA . ALA A 1 96 ? 7.781 -6.819 -28.194 1.00 90.69 96 ALA A CA 1
ATOM 779 C C . ALA A 1 96 ? 9.101 -6.063 -28.436 1.00 90.69 96 ALA A C 1
ATOM 781 O O . ALA A 1 96 ? 9.361 -5.654 -29.567 1.00 90.69 96 ALA A O 1
ATOM 782 N N . GLY A 1 97 ? 9.937 -5.898 -27.402 1.00 83.44 97 GLY A N 1
ATOM 783 C CA . GLY A 1 97 ? 11.204 -5.170 -27.487 1.00 83.44 97 GLY A CA 1
ATOM 784 C C . GLY A 1 97 ? 11.034 -3.658 -27.662 1.00 83.44 97 GLY A C 1
ATOM 785 O O . GLY A 1 97 ? 11.944 -3.015 -28.189 1.00 83.44 97 GLY A O 1
ATOM 786 N N . LEU A 1 98 ? 9.872 -3.126 -27.265 1.00 60.72 98 LEU A N 1
ATOM 787 C CA . LEU A 1 98 ? 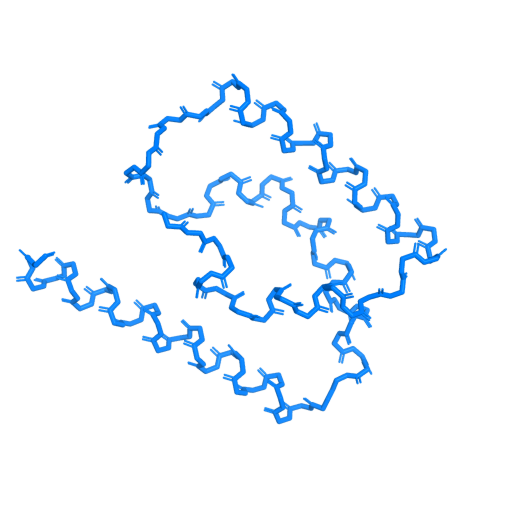9.562 -1.694 -27.237 1.00 60.72 98 LEU A CA 1
ATOM 788 C C . LEU A 1 98 ? 10.046 -1.043 -25.933 1.00 60.72 98 LEU A C 1
ATOM 790 O O . LEU A 1 98 ? 10.084 -1.737 -24.890 1.00 60.72 98 LEU A O 1
#

Foldseek 3Di:
DDPCQLQVLLVLLVVFDCVDPLLVVLVVQVCVLLVCCCVPVCPDDPDDDCPSVVSSVVSSVVSSVRSVVVDDPVVVVVRVVSSVVSVVVVVVCVVVVD